Protein AF-A8DVP6-F1 (afdb_monomer_lite)

Sequence (160 aa):
MDGIVQSVQQVSDLVAEITAASQEQSSGINQVHQAISQMDTVTQQNAALVEEAAAATGSLKSQVNQLAAAVSVFRIDGVAPARAGAGAASSSVPAARAPSAAAPMRPAARPLAASAPAAGTAPAAAPRSASAAPAPAAKLPAARQTVAAKGNDDGDWTSF

pLDDT: mean 71.39, std 22.46, range [36.47, 98.0]

Organism: Nematostella vectensis (NCBI:txid45351)

Foldseek 3Di:
DVVVVVVVVVVVVVVVVVVVVVVVVVVVVVVVVVVVVVVVVVVVVVVVVVVVVVVVVVVVVVVVVVVVVVCVVDDDPPDDPPPPDPDDDDDDDDDDDDPPPDDPPPPPPPPDPPDDDDDDDDDDDDDDDDDDDDDDDDDDDDDDDDDDDPDDDPPPDPDD

Radius of gyration: 36.13 Å; chains: 1; bounding box: 74×71×99 Å

Secondary structure (DSSP, 8-state):
-HHHHHHHHHHHHHHHHHHHHHHHHHHHHHHHHHHHHHHHHHHHHHHHHHHHHHHHHHHHHHHHHHHHHHHHT---TT-----------------------------------------------------------------------------SS---

Structure (mmCIF, N/CA/C/O backbone):
data_AF-A8DVP6-F1
#
_entry.id   AF-A8DVP6-F1
#
loop_
_atom_site.group_PDB
_atom_site.id
_atom_site.type_symbol
_atom_site.label_atom_id
_atom_site.label_alt_id
_atom_site.label_comp_id
_atom_site.label_asym_id
_atom_site.label_entity_id
_atom_site.label_seq_id
_atom_site.pdbx_PDB_ins_code
_atom_site.Cartn_x
_atom_site.Cartn_y
_atom_site.Cartn_z
_atom_site.occupancy
_atom_site.B_iso_or_equiv
_atom_site.auth_seq_id
_atom_site.auth_comp_id
_atom_site.auth_asym_id
_atom_site.auth_atom_id
_atom_site.pdbx_PDB_model_num
ATOM 1 N N . MET A 1 1 ? -37.964 0.630 46.600 1.00 62.00 1 MET A N 1
ATOM 2 C CA . MET A 1 1 ? -36.768 1.402 46.188 1.00 62.00 1 MET A CA 1
ATOM 3 C C . MET A 1 1 ? -35.686 0.521 45.551 1.00 62.00 1 MET A C 1
ATOM 5 O O . MET A 1 1 ? -34.826 1.066 44.871 1.00 62.00 1 MET A O 1
ATOM 9 N N . ASP A 1 2 ? -35.746 -0.809 45.683 1.00 79.44 2 ASP A N 1
ATOM 10 C CA . ASP A 1 2 ? -34.708 -1.741 45.200 1.00 79.44 2 ASP A CA 1
ATOM 11 C C . ASP A 1 2 ? -34.454 -1.736 43.681 1.00 79.44 2 ASP A C 1
ATOM 13 O O . ASP A 1 2 ? -33.314 -1.881 43.248 1.00 79.44 2 ASP A O 1
ATOM 17 N N . GLY A 1 3 ? -35.474 -1.479 42.853 1.00 84.88 3 GLY A N 1
ATOM 18 C CA . GLY A 1 3 ? -35.321 -1.492 41.388 1.00 84.88 3 GLY A CA 1
ATOM 19 C C . GLY A 1 3 ? -34.379 -0.416 40.823 1.00 84.88 3 GLY A C 1
ATOM 20 O O . GLY A 1 3 ? -33.740 -0.636 39.794 1.00 84.88 3 GLY A O 1
ATOM 21 N N . ILE A 1 4 ? -34.241 0.732 41.501 1.00 86.25 4 ILE A N 1
ATOM 22 C CA . ILE A 1 4 ? -33.326 1.803 41.064 1.00 86.25 4 ILE A CA 1
ATOM 23 C C . ILE A 1 4 ? -31.876 1.396 41.335 1.00 86.25 4 ILE A C 1
ATOM 25 O O . ILE A 1 4 ? -31.023 1.560 40.470 1.00 86.25 4 ILE A O 1
ATOM 29 N N . VAL A 1 5 ? -31.605 0.804 42.500 1.00 90.56 5 VAL A N 1
ATOM 30 C CA . VAL A 1 5 ? -30.260 0.333 42.866 1.00 90.56 5 VAL A CA 1
ATOM 31 C C . VAL A 1 5 ? -29.804 -0.778 41.918 1.00 90.56 5 VAL A C 1
ATOM 33 O O . VAL A 1 5 ? -28.658 -0.784 41.474 1.00 90.56 5 VAL A O 1
ATOM 36 N N . GLN A 1 6 ? -30.718 -1.670 41.530 1.00 94.00 6 GLN A N 1
ATOM 37 C CA . GLN A 1 6 ? -30.431 -2.721 40.555 1.00 94.00 6 GLN A CA 1
ATOM 38 C C . GLN A 1 6 ? -30.165 -2.170 39.144 1.00 94.00 6 GLN A C 1
ATOM 40 O O . GLN A 1 6 ? -29.238 -2.627 38.478 1.00 94.00 6 GLN A O 1
ATOM 45 N N . SER A 1 7 ? -30.914 -1.151 38.711 1.00 92.44 7 SER A N 1
ATOM 46 C CA . SER A 1 7 ? -30.696 -0.495 37.410 1.00 92.44 7 SER A CA 1
ATOM 47 C C . SER A 1 7 ? -29.360 0.253 37.358 1.00 92.44 7 SER A C 1
ATOM 49 O O . SER A 1 7 ? -28.648 0.179 36.361 1.00 92.44 7 SER A O 1
ATOM 51 N N . VAL A 1 8 ? -28.980 0.943 38.441 1.00 92.56 8 VAL A N 1
ATOM 52 C CA . VAL A 1 8 ? -27.681 1.634 38.536 1.00 92.56 8 VAL A CA 1
ATOM 53 C C . VAL A 1 8 ? -26.520 0.637 38.475 1.00 92.56 8 VAL A C 1
ATOM 55 O O . VAL A 1 8 ? -25.513 0.914 37.829 1.00 92.56 8 VAL A O 1
ATOM 58 N N . GLN A 1 9 ? -26.673 -0.539 39.085 1.00 93.31 9 GLN A N 1
ATOM 59 C CA . GLN A 1 9 ? -25.658 -1.593 39.049 1.00 93.31 9 GLN A CA 1
ATOM 60 C C . GLN A 1 9 ? -25.497 -2.185 37.640 1.00 93.31 9 GLN A C 1
ATOM 62 O O . GLN A 1 9 ? -24.378 -2.251 37.148 1.00 93.31 9 GLN A O 1
ATOM 67 N N . GLN A 1 10 ? -26.598 -2.450 36.924 1.00 95.25 10 GLN A N 1
ATOM 68 C CA . GLN A 1 10 ? -26.544 -2.867 35.513 1.00 95.25 10 GLN A CA 1
ATOM 69 C C . GLN A 1 10 ? -25.871 -1.837 34.598 1.00 95.25 10 GLN A C 1
ATOM 71 O O . GLN A 1 10 ? -25.115 -2.204 33.702 1.00 95.25 10 GLN A O 1
ATOM 76 N N . VAL A 1 11 ? -26.132 -0.544 34.806 1.00 95.94 11 VAL A N 1
ATOM 77 C CA . VAL A 1 11 ? -25.461 0.511 34.032 1.00 95.94 11 VAL A CA 1
ATOM 78 C C . VAL A 1 11 ? -23.966 0.547 34.352 1.00 95.94 11 VAL A C 1
ATOM 80 O O . VAL A 1 11 ? -23.163 0.706 33.438 1.00 95.94 11 VAL A O 1
ATOM 83 N N . SER A 1 12 ? -23.577 0.363 35.617 1.00 94.75 12 SER A N 1
ATOM 84 C CA . SER A 1 12 ? -22.166 0.271 36.011 1.00 94.75 12 SER A CA 1
ATOM 85 C C . SER A 1 12 ? -21.458 -0.904 35.330 1.00 94.75 12 SER A C 1
ATOM 87 O O . SER A 1 12 ? -20.340 -0.737 34.842 1.00 94.75 12 SER A O 1
ATOM 89 N N . ASP A 1 13 ? -22.116 -2.060 35.249 1.00 96.31 13 ASP A N 1
ATOM 90 C CA . ASP A 1 13 ? -21.573 -3.249 34.586 1.00 96.31 13 ASP A CA 1
ATOM 91 C C . ASP A 1 13 ? -21.412 -3.019 33.077 1.00 96.31 13 ASP A C 1
ATOM 93 O O . ASP A 1 13 ? -20.349 -3.288 32.517 1.00 96.31 13 ASP A O 1
ATOM 97 N N . LEU A 1 14 ? -22.414 -2.415 32.429 1.00 95.88 14 LEU A N 1
ATOM 98 C CA . LEU A 1 14 ? -22.326 -2.018 31.020 1.00 95.88 14 LEU A CA 1
ATOM 99 C C . LEU A 1 14 ? -21.190 -1.025 30.772 1.00 95.88 14 LEU A C 1
ATOM 101 O O . LEU A 1 14 ? -20.480 -1.142 29.780 1.00 95.88 14 LEU A O 1
ATOM 105 N N . VAL A 1 15 ? -20.985 -0.047 31.656 1.00 96.12 15 VAL A N 1
ATOM 106 C CA . VAL A 1 15 ? -19.880 0.916 31.517 1.00 96.12 15 VAL A CA 1
ATOM 107 C C . VAL A 1 15 ? -18.526 0.222 31.673 1.00 96.12 15 VAL A C 1
ATOM 109 O O . VAL A 1 15 ? -17.594 0.549 30.933 1.00 96.12 15 VAL A O 1
ATOM 112 N N . ALA A 1 16 ? -18.407 -0.749 32.580 1.00 97.12 16 ALA A N 1
ATOM 113 C CA . ALA A 1 16 ? -17.195 -1.552 32.717 1.00 97.12 16 ALA A CA 1
ATOM 114 C C . ALA A 1 16 ? -16.919 -2.375 31.445 1.00 97.12 16 ALA A C 1
ATOM 116 O O . ALA A 1 16 ? -15.793 -2.365 30.942 1.00 97.12 16 ALA A O 1
ATOM 117 N N . GLU A 1 17 ? -17.947 -3.005 30.874 1.00 97.62 17 GLU A N 1
ATOM 118 C CA . GLU A 1 17 ? -17.845 -3.782 29.635 1.00 97.62 17 GLU A CA 1
ATOM 119 C C . GLU A 1 17 ? -17.522 -2.897 28.420 1.00 97.62 17 GLU A C 1
ATOM 121 O O . GLU A 1 17 ? -16.611 -3.209 27.653 1.00 97.62 17 GLU A O 1
ATOM 126 N N . ILE A 1 18 ? -18.172 -1.735 28.289 1.00 95.81 18 ILE A N 1
ATOM 127 C CA . ILE A 1 18 ? -17.874 -0.741 27.245 1.00 95.81 18 ILE A CA 1
ATOM 128 C C . ILE A 1 18 ? -16.432 -0.257 27.366 1.00 95.81 18 ILE A C 1
ATOM 130 O O . ILE A 1 18 ? -15.755 -0.102 26.352 1.00 95.81 18 ILE A O 1
ATOM 134 N N . THR A 1 19 ? -15.944 -0.016 28.584 1.00 97.19 19 THR A N 1
ATOM 135 C CA . THR A 1 19 ? -14.566 0.443 28.804 1.00 97.19 19 THR A CA 1
ATOM 136 C C . THR A 1 19 ? -13.566 -0.630 28.383 1.00 97.19 19 THR A C 1
ATOM 138 O O . THR A 1 19 ? -12.608 -0.325 27.671 1.00 97.19 19 THR A O 1
ATOM 141 N N . ALA A 1 20 ? -13.810 -1.890 28.753 1.00 97.62 20 ALA A N 1
ATOM 142 C CA . ALA A 1 20 ? -12.980 -3.016 28.336 1.00 97.62 20 ALA A CA 1
ATOM 143 C C . ALA A 1 20 ? -12.981 -3.188 26.806 1.00 97.62 20 ALA A C 1
ATOM 145 O O . ALA A 1 20 ? -11.913 -3.212 26.190 1.00 97.62 20 ALA A O 1
ATOM 146 N N . ALA A 1 21 ? -14.163 -3.200 26.185 1.00 97.88 21 ALA A N 1
ATOM 147 C CA . ALA A 1 21 ? -14.316 -3.297 24.734 1.00 97.88 21 ALA A CA 1
ATOM 148 C C . ALA A 1 21 ? -13.660 -2.114 24.002 1.00 97.88 21 ALA A C 1
ATOM 150 O O . ALA A 1 21 ? -13.017 -2.297 22.971 1.00 97.88 21 ALA A O 1
ATOM 151 N N . SER A 1 22 ? -13.761 -0.900 24.550 1.00 97.50 22 SER A N 1
ATOM 152 C CA . SER A 1 22 ? -13.119 0.297 23.989 1.00 97.50 22 SER A CA 1
ATOM 153 C C . SER A 1 22 ? -11.596 0.189 24.032 1.00 97.50 22 SER A C 1
ATOM 155 O O . SER A 1 22 ? -10.916 0.597 23.087 1.00 97.50 22 SER A O 1
ATOM 157 N N . GLN A 1 23 ? -11.044 -0.383 25.104 1.00 97.19 23 GLN A N 1
ATOM 158 C CA . GLN A 1 23 ? -9.607 -0.607 25.229 1.00 97.19 23 GLN A CA 1
ATOM 159 C C . GLN A 1 23 ? -9.111 -1.643 24.208 1.00 97.19 23 GLN A C 1
ATOM 161 O O . GLN A 1 23 ? -8.080 -1.433 23.563 1.00 97.19 23 GLN A O 1
ATOM 166 N N . GLU A 1 24 ? -9.862 -2.728 24.017 1.00 97.12 24 GLU A N 1
ATOM 167 C CA . GLU A 1 24 ? -9.552 -3.770 23.035 1.00 97.12 24 GLU A CA 1
ATOM 168 C C . GLU A 1 24 ? -9.680 -3.254 21.596 1.00 97.12 24 GLU A C 1
ATOM 170 O O . GLU A 1 24 ? -8.772 -3.443 20.785 1.00 97.12 24 GLU A O 1
ATOM 175 N N . GLN A 1 25 ? -10.736 -2.498 21.293 1.00 97.50 25 GLN A N 1
ATOM 176 C CA . GLN A 1 25 ? -10.907 -1.850 19.995 1.00 97.50 25 GLN A CA 1
ATOM 177 C C . GLN A 1 25 ? -9.781 -0.850 19.714 1.00 97.50 25 GLN A C 1
ATOM 179 O O . GLN A 1 25 ? -9.265 -0.815 18.599 1.00 97.50 25 GLN A O 1
ATOM 184 N N . SER A 1 26 ? -9.361 -0.063 20.709 1.00 97.50 26 SER A N 1
ATOM 185 C CA . SER A 1 26 ? -8.219 0.850 20.579 1.00 97.50 26 SER A CA 1
ATOM 186 C C . SER A 1 26 ? -6.931 0.093 20.237 1.00 97.50 26 SER A C 1
ATOM 188 O O . SER A 1 26 ? -6.192 0.485 19.330 1.00 97.50 26 SER A O 1
ATOM 190 N N . SER A 1 27 ? -6.686 -1.043 20.895 1.00 97.12 27 SER A N 1
ATOM 191 C CA . SER A 1 27 ? -5.572 -1.935 20.553 1.00 97.12 27 SER A CA 1
ATOM 192 C C . SER A 1 27 ? -5.686 -2.461 19.114 1.00 97.12 27 SER A C 1
ATOM 194 O O . SER A 1 27 ? -4.729 -2.365 18.341 1.00 97.12 27 SER A O 1
ATOM 196 N N . GLY A 1 28 ? -6.876 -2.913 18.707 1.00 97.56 28 GLY A N 1
ATOM 197 C CA . GLY A 1 28 ? -7.150 -3.371 17.343 1.00 97.56 28 GLY A CA 1
ATOM 198 C C . GLY A 1 28 ? -6.944 -2.283 16.284 1.00 97.56 28 GLY A C 1
ATOM 199 O O . GLY A 1 28 ? -6.334 -2.538 15.248 1.00 97.56 28 GLY A O 1
ATOM 200 N N . ILE A 1 29 ? -7.364 -1.042 16.549 1.00 97.62 29 ILE A N 1
ATOM 201 C CA . ILE A 1 29 ? -7.140 0.098 15.645 1.00 97.62 29 ILE A CA 1
ATOM 202 C C . ILE A 1 29 ? -5.642 0.375 15.486 1.00 97.62 29 ILE A C 1
ATOM 204 O O . ILE A 1 29 ? -5.192 0.630 14.370 1.00 97.62 29 ILE A O 1
ATOM 208 N N . ASN A 1 30 ? -4.854 0.288 16.561 1.00 97.75 30 ASN A N 1
ATOM 209 C CA . ASN A 1 30 ? -3.402 0.457 16.470 1.00 97.75 30 ASN A CA 1
ATOM 210 C C . ASN A 1 30 ? -2.750 -0.627 15.597 1.00 97.75 30 ASN A C 1
ATOM 212 O O . ASN A 1 30 ? -1.878 -0.311 14.787 1.00 97.75 30 ASN A O 1
ATOM 216 N N . GLN A 1 31 ? -3.199 -1.880 15.706 1.00 96.94 31 GLN A N 1
ATOM 217 C CA . GLN A 1 31 ? -2.729 -2.971 14.844 1.00 96.94 31 GLN A CA 1
ATOM 218 C C . GLN A 1 31 ? -3.115 -2.744 13.377 1.00 96.94 31 GLN A C 1
ATOM 220 O O . GLN A 1 31 ? -2.273 -2.873 12.489 1.00 96.94 31 GLN A O 1
ATOM 225 N N . VAL A 1 32 ? -4.360 -2.336 13.112 1.00 97.75 32 VAL A N 1
ATOM 226 C CA . VAL A 1 32 ? -4.819 -1.985 11.758 1.00 97.75 32 VAL A CA 1
ATOM 227 C C . VAL A 1 32 ? -3.997 -0.827 11.191 1.00 97.75 32 VAL A C 1
ATOM 229 O O . VAL A 1 32 ? -3.581 -0.879 10.037 1.00 97.75 32 VAL A O 1
ATOM 232 N N . HIS A 1 33 ? -3.706 0.195 11.993 1.00 96.75 33 HIS A N 1
ATOM 233 C CA . HIS A 1 33 ? -2.887 1.326 11.568 1.00 96.75 33 HIS A CA 1
ATOM 234 C C . HIS A 1 33 ? -1.460 0.898 11.191 1.00 96.75 33 HIS A C 1
ATOM 236 O O . HIS A 1 33 ? -0.948 1.318 10.154 1.00 96.75 33 HIS A O 1
ATOM 242 N N . GLN A 1 34 ? -0.838 0.013 11.977 1.00 97.62 34 GLN A N 1
ATOM 243 C CA . GLN A 1 34 ? 0.467 -0.566 11.638 1.00 97.62 34 GLN A CA 1
ATOM 244 C C . GLN A 1 34 ? 0.410 -1.368 10.333 1.00 97.62 34 GLN A C 1
ATOM 246 O O . GLN A 1 34 ? 1.264 -1.185 9.466 1.00 97.62 34 GLN A O 1
ATOM 251 N N . ALA A 1 35 ? -0.619 -2.201 10.153 1.00 97.00 35 ALA A N 1
ATOM 252 C CA . ALA A 1 35 ? -0.810 -2.967 8.925 1.00 97.00 35 ALA A CA 1
ATOM 253 C C . ALA A 1 35 ? -0.986 -2.056 7.697 1.00 97.00 35 ALA A C 1
ATOM 255 O O . ALA A 1 35 ? -0.381 -2.309 6.657 1.00 97.00 35 ALA A O 1
ATOM 256 N N . ILE A 1 36 ? -1.749 -0.965 7.818 1.00 97.12 36 ILE A N 1
ATOM 257 C CA . ILE A 1 36 ? -1.919 0.026 6.744 1.00 97.12 36 ILE A CA 1
ATOM 258 C C . ILE A 1 36 ? -0.588 0.711 6.424 1.00 97.12 36 ILE A C 1
ATOM 260 O O . ILE A 1 36 ? -0.248 0.843 5.252 1.00 97.12 36 ILE A O 1
ATOM 264 N N . SER A 1 37 ? 0.192 1.097 7.436 1.00 97.50 37 SER A N 1
ATOM 265 C CA . SER A 1 37 ? 1.518 1.695 7.225 1.00 97.50 37 SER A CA 1
ATOM 266 C C . SER A 1 37 ? 2.475 0.737 6.503 1.00 97.50 37 SER A C 1
ATOM 268 O O . SER A 1 37 ? 3.255 1.160 5.646 1.00 97.50 37 SER A O 1
ATOM 270 N N . GLN A 1 38 ? 2.410 -0.560 6.817 1.00 97.19 38 GLN A N 1
ATOM 271 C CA . GLN A 1 38 ? 3.194 -1.586 6.132 1.00 97.19 38 GLN A CA 1
ATOM 272 C C . GLN A 1 38 ? 2.725 -1.773 4.682 1.00 97.19 38 GLN A C 1
ATOM 274 O O . GLN A 1 38 ? 3.549 -1.829 3.770 1.00 97.19 38 GLN A O 1
ATOM 279 N N . MET A 1 39 ? 1.409 -1.829 4.455 1.00 95.56 39 MET A N 1
ATOM 280 C CA . MET A 1 39 ? 0.837 -1.919 3.109 1.00 95.56 39 MET A CA 1
ATOM 281 C C . MET A 1 39 ? 1.189 -0.700 2.254 1.00 95.56 39 MET A C 1
ATOM 283 O O . MET A 1 39 ? 1.490 -0.867 1.074 1.00 95.56 39 MET A O 1
ATOM 287 N N . ASP A 1 40 ? 1.202 0.505 2.826 1.00 97.50 40 ASP A N 1
ATOM 288 C CA . ASP A 1 40 ? 1.624 1.719 2.120 1.00 97.50 40 ASP A CA 1
ATOM 289 C C . ASP A 1 40 ? 3.103 1.639 1.720 1.00 97.50 40 ASP A C 1
ATOM 291 O O . ASP A 1 40 ? 3.452 1.884 0.568 1.00 97.50 40 ASP A O 1
ATOM 295 N N . THR A 1 41 ? 3.963 1.166 2.626 1.00 97.81 41 THR A N 1
ATOM 296 C CA . THR A 1 41 ? 5.391 0.956 2.337 1.00 97.81 41 THR A CA 1
ATOM 297 C C . THR A 1 41 ? 5.596 -0.022 1.176 1.00 97.81 41 THR A C 1
ATOM 299 O O . THR A 1 41 ? 6.335 0.274 0.237 1.00 97.81 41 THR A O 1
ATOM 302 N N . VAL A 1 42 ? 4.903 -1.166 1.189 1.00 96.50 42 VAL A N 1
ATOM 303 C CA . VAL A 1 42 ? 4.964 -2.150 0.093 1.00 96.50 42 VAL A CA 1
ATOM 304 C C . VAL A 1 42 ? 4.377 -1.577 -1.199 1.00 96.50 42 VAL A C 1
ATOM 306 O O . VAL A 1 42 ? 4.898 -1.828 -2.283 1.00 96.50 42 VAL A O 1
ATOM 309 N N . THR A 1 43 ? 3.324 -0.765 -1.111 1.00 96.75 43 THR A N 1
ATOM 310 C CA . THR A 1 43 ? 2.722 -0.100 -2.277 1.00 96.75 43 THR A CA 1
ATOM 311 C C . THR A 1 43 ? 3.698 0.886 -2.916 1.00 96.75 43 THR A C 1
ATOM 313 O O . THR A 1 43 ? 3.851 0.888 -4.139 1.00 96.75 43 THR A O 1
ATOM 316 N N . GLN A 1 44 ? 4.414 1.669 -2.108 1.00 98.00 44 GLN A N 1
ATOM 317 C CA . GLN A 1 44 ? 5.460 2.577 -2.583 1.00 98.00 44 GLN A CA 1
ATOM 318 C C . GLN A 1 44 ? 6.643 1.813 -3.184 1.00 98.00 44 GLN A C 1
ATOM 320 O O . GLN A 1 44 ? 7.129 2.181 -4.252 1.00 98.00 44 GLN A O 1
ATOM 325 N N . GLN A 1 45 ? 7.072 0.718 -2.551 1.00 97.38 45 GLN A N 1
ATOM 326 C CA . GLN A 1 45 ? 8.123 -0.141 -3.092 1.00 97.38 45 GLN A CA 1
ATOM 327 C C . GLN A 1 45 ? 7.713 -0.744 -4.440 1.00 97.38 45 GLN A C 1
ATOM 329 O O . GLN A 1 45 ? 8.496 -0.713 -5.383 1.00 97.38 45 GLN A O 1
ATOM 334 N N . ASN A 1 46 ? 6.482 -1.239 -4.564 1.00 96.19 46 ASN A N 1
ATOM 335 C CA . ASN A 1 46 ? 5.966 -1.766 -5.824 1.00 96.19 46 ASN A CA 1
ATOM 336 C C . ASN A 1 46 ? 5.916 -0.687 -6.909 1.00 96.19 46 ASN A C 1
ATOM 338 O O . ASN A 1 46 ? 6.280 -0.961 -8.049 1.00 96.19 46 ASN A O 1
ATOM 342 N N . ALA A 1 47 ? 5.515 0.541 -6.570 1.00 97.50 47 ALA A N 1
ATOM 343 C CA . ALA A 1 47 ? 5.557 1.658 -7.509 1.00 97.50 47 ALA A CA 1
ATOM 344 C C . ALA A 1 47 ? 6.994 1.950 -7.974 1.00 97.50 47 ALA A C 1
ATOM 346 O O . ALA A 1 47 ? 7.235 2.043 -9.177 1.00 97.50 47 ALA A O 1
ATOM 347 N N . ALA A 1 48 ? 7.955 1.997 -7.047 1.00 97.50 48 ALA A N 1
ATOM 348 C CA . ALA A 1 48 ? 9.367 2.200 -7.368 1.00 97.50 48 ALA A CA 1
ATOM 349 C C . ALA A 1 48 ? 9.934 1.070 -8.247 1.00 97.50 48 ALA A C 1
ATOM 351 O O . ALA A 1 48 ? 10.609 1.342 -9.236 1.00 97.50 48 ALA A O 1
ATOM 352 N N . LEU A 1 49 ? 9.607 -0.190 -7.944 1.00 97.06 49 LEU A N 1
ATOM 353 C CA . LEU A 1 49 ? 10.012 -1.346 -8.751 1.00 97.06 49 LEU A CA 1
ATOM 354 C C . LEU A 1 49 ? 9.409 -1.303 -10.159 1.00 97.06 49 LEU A C 1
ATOM 356 O O . LEU A 1 49 ? 10.074 -1.670 -11.126 1.00 97.06 49 LEU A O 1
ATOM 360 N N . VAL A 1 50 ? 8.163 -0.842 -10.302 1.00 97.50 50 VAL A N 1
ATOM 361 C CA . VAL A 1 50 ? 7.528 -0.663 -11.616 1.00 97.50 50 VAL A CA 1
ATOM 362 C C . VAL A 1 50 ? 8.213 0.453 -12.406 1.00 97.50 50 VAL A C 1
ATOM 364 O O . VAL A 1 50 ? 8.457 0.282 -13.602 1.00 97.50 50 VAL A O 1
ATOM 367 N N . GLU A 1 51 ? 8.563 1.568 -11.764 1.00 97.19 51 GLU A N 1
ATOM 368 C CA . GLU A 1 51 ? 9.331 2.644 -12.402 1.00 97.19 51 GLU A CA 1
ATOM 369 C C . GLU A 1 51 ? 10.726 2.169 -12.836 1.00 97.19 51 GLU A C 1
ATOM 371 O O . GLU A 1 51 ? 11.142 2.422 -13.971 1.00 97.19 51 GLU A O 1
ATOM 376 N N . GLU A 1 52 ? 11.420 1.412 -11.985 1.00 97.12 52 GLU A N 1
ATOM 377 C CA . GLU A 1 52 ? 12.718 0.814 -12.300 1.00 97.12 52 GLU A CA 1
ATOM 378 C C . GLU A 1 52 ? 12.611 -0.178 -13.468 1.00 97.12 52 GLU A C 1
ATOM 380 O O . GLU A 1 52 ? 13.382 -0.102 -14.430 1.00 97.12 52 GLU A O 1
ATOM 385 N N . ALA A 1 53 ? 11.611 -1.062 -13.450 1.00 96.00 53 ALA A N 1
ATOM 386 C CA . ALA A 1 53 ? 11.367 -2.020 -14.524 1.00 96.00 53 ALA A CA 1
ATOM 387 C C . ALA A 1 53 ? 11.037 -1.323 -15.854 1.00 96.00 53 ALA A C 1
ATOM 389 O O . ALA A 1 53 ? 11.503 -1.750 -16.919 1.00 96.00 53 ALA A O 1
ATOM 390 N N . ALA A 1 54 ? 10.277 -0.226 -15.816 1.00 96.38 54 ALA A N 1
ATOM 391 C CA . ALA A 1 54 ? 9.992 0.585 -16.994 1.00 96.38 54 ALA A CA 1
ATOM 392 C C . ALA A 1 54 ? 11.269 1.235 -17.556 1.00 96.38 54 ALA A C 1
ATOM 394 O O . ALA A 1 54 ? 11.499 1.186 -18.770 1.00 96.38 54 ALA A O 1
ATOM 395 N N . ALA A 1 55 ? 12.137 1.777 -16.695 1.00 96.56 55 ALA A N 1
ATOM 396 C CA . ALA A 1 55 ? 13.421 2.358 -17.093 1.00 96.56 55 ALA A CA 1
ATOM 397 C C . ALA A 1 55 ? 14.386 1.308 -17.678 1.00 96.56 55 ALA A C 1
ATOM 399 O O . ALA A 1 55 ? 15.015 1.541 -18.721 1.00 96.56 55 ALA A O 1
ATOM 400 N N . ALA A 1 56 ? 14.459 0.125 -17.061 1.00 95.75 56 ALA A N 1
ATOM 401 C CA . ALA A 1 56 ? 15.241 -1.001 -17.562 1.00 95.75 56 ALA A CA 1
ATOM 402 C C . ALA A 1 56 ? 14.739 -1.443 -18.944 1.00 95.75 56 ALA A C 1
ATOM 404 O O . ALA A 1 56 ? 15.520 -1.539 -19.893 1.00 95.75 56 ALA A O 1
ATOM 405 N N . THR A 1 57 ? 13.424 -1.606 -19.103 1.00 95.81 57 THR A N 1
ATOM 406 C CA . THR A 1 57 ? 12.802 -1.970 -20.387 1.00 95.81 57 THR A CA 1
ATOM 407 C C . THR A 1 57 ? 13.061 -0.912 -21.464 1.00 95.81 57 THR A C 1
ATOM 409 O O . THR A 1 57 ? 13.371 -1.250 -22.610 1.00 95.81 57 THR A O 1
ATOM 412 N N . GLY A 1 58 ? 12.998 0.376 -21.111 1.00 95.62 58 GLY A N 1
ATOM 413 C CA . GLY A 1 58 ? 13.363 1.474 -22.010 1.00 95.62 58 GLY A CA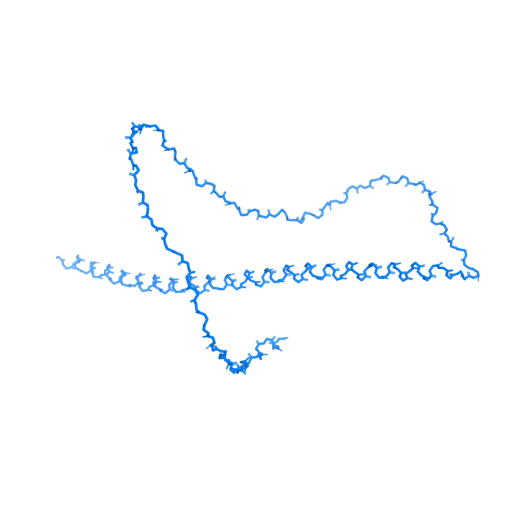 1
ATOM 414 C C . GLY A 1 58 ? 14.821 1.397 -22.478 1.00 95.62 58 GLY A C 1
ATOM 415 O O . GLY A 1 58 ? 15.105 1.581 -23.666 1.00 95.62 58 GLY A O 1
ATOM 416 N N . SER A 1 59 ? 15.736 1.040 -21.576 1.00 95.06 59 SER A N 1
ATOM 417 C CA . SER A 1 59 ? 17.156 0.843 -21.895 1.00 95.06 59 SER A CA 1
ATOM 418 C C . SER A 1 59 ? 17.379 -0.363 -22.810 1.00 95.06 59 SER A C 1
ATOM 420 O O . SER A 1 59 ? 18.086 -0.243 -23.813 1.00 95.06 59 SER A O 1
ATOM 422 N N . LEU A 1 60 ? 16.719 -1.494 -22.533 1.00 95.44 60 LEU A N 1
ATOM 423 C CA . LEU A 1 60 ? 16.749 -2.680 -23.397 1.00 95.44 60 LEU A CA 1
ATOM 424 C C . LEU A 1 60 ? 16.231 -2.353 -24.804 1.00 95.44 60 LEU A C 1
ATOM 426 O O . LEU A 1 60 ? 16.859 -2.723 -25.794 1.00 95.44 60 LEU A O 1
ATOM 430 N N . LYS A 1 61 ? 15.136 -1.591 -24.917 1.00 96.00 61 LYS A N 1
ATOM 431 C CA . LYS A 1 61 ? 14.609 -1.134 -26.213 1.00 96.00 61 LYS A CA 1
ATOM 432 C C . LYS A 1 61 ? 15.629 -0.297 -26.989 1.00 96.00 61 LYS A C 1
ATOM 434 O O . LYS A 1 61 ? 15.776 -0.483 -28.196 1.00 96.00 61 LYS A O 1
ATOM 439 N N . SER A 1 62 ? 16.339 0.607 -26.314 1.00 95.06 62 SER A N 1
ATOM 440 C CA . SER A 1 62 ? 17.406 1.401 -26.937 1.00 95.06 62 SER A CA 1
ATOM 441 C C . SER A 1 62 ? 18.535 0.511 -27.471 1.00 95.06 62 SER A C 1
ATOM 443 O O . SER A 1 62 ? 18.935 0.656 -28.626 1.00 95.06 62 SER A O 1
ATOM 445 N N . GLN A 1 63 ? 18.987 -0.469 -26.681 1.00 93.69 63 GLN A N 1
ATOM 446 C CA . GLN A 1 63 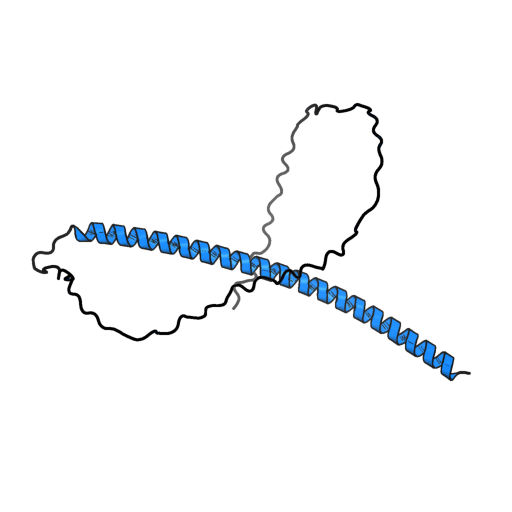? 20.027 -1.422 -27.091 1.00 93.69 63 GLN A CA 1
ATOM 447 C C . GLN A 1 63 ? 19.590 -2.275 -28.291 1.00 93.69 63 GLN A C 1
ATOM 449 O O . GLN A 1 63 ? 20.353 -2.436 -29.243 1.00 93.69 63 GLN A O 1
ATOM 454 N N . VAL A 1 64 ? 18.344 -2.759 -28.300 1.00 96.00 64 VAL A N 1
ATOM 455 C CA . VAL A 1 64 ? 17.782 -3.513 -29.434 1.00 96.00 64 VAL A CA 1
ATOM 456 C C . VAL A 1 64 ? 17.739 -2.660 -30.704 1.00 96.00 64 VAL A C 1
ATOM 458 O O . VAL A 1 64 ? 18.104 -3.145 -31.773 1.00 96.00 64 VAL A O 1
ATOM 461 N N . ASN A 1 65 ? 17.363 -1.382 -30.607 1.00 95.31 65 ASN A N 1
ATOM 462 C CA . ASN A 1 65 ? 17.371 -0.474 -31.758 1.00 95.31 65 ASN A CA 1
ATOM 463 C C . ASN A 1 65 ? 18.789 -0.241 -32.302 1.00 95.31 65 ASN A C 1
ATOM 465 O O . ASN A 1 65 ? 18.981 -0.220 -33.518 1.00 95.31 65 ASN A O 1
ATOM 469 N N . GLN A 1 66 ? 19.782 -0.091 -31.421 1.00 94.62 66 GLN A N 1
ATOM 470 C CA . GLN A 1 66 ? 21.186 0.040 -31.824 1.00 94.62 66 GLN A CA 1
ATOM 471 C C . GLN A 1 66 ? 21.685 -1.227 -32.526 1.00 94.62 66 GLN A C 1
ATOM 473 O O . GLN A 1 66 ? 22.325 -1.138 -33.575 1.00 94.62 66 GLN A O 1
ATOM 478 N N . LEU A 1 67 ? 21.340 -2.405 -32.000 1.00 93.62 67 LEU A N 1
ATOM 479 C CA . LEU A 1 67 ? 21.677 -3.682 -32.624 1.00 93.62 67 LEU A CA 1
ATOM 480 C C . LEU A 1 67 ? 21.007 -3.834 -33.999 1.00 93.62 67 LEU A C 1
ATOM 482 O O . LEU A 1 67 ? 21.672 -4.208 -34.962 1.00 93.62 67 LEU A O 1
ATOM 486 N N . ALA A 1 68 ? 19.722 -3.490 -34.123 1.00 92.88 68 ALA A N 1
ATOM 487 C CA . ALA A 1 68 ? 19.007 -3.518 -35.399 1.00 92.88 68 ALA A CA 1
ATOM 488 C C . ALA A 1 68 ? 19.647 -2.577 -36.436 1.00 92.88 68 ALA A C 1
ATOM 490 O O . ALA A 1 68 ? 19.815 -2.956 -37.596 1.00 92.88 68 ALA A O 1
ATOM 491 N N . ALA A 1 69 ? 20.065 -1.378 -36.014 1.00 91.06 69 ALA A N 1
ATOM 492 C CA . ALA A 1 69 ? 20.787 -0.442 -36.871 1.00 91.06 69 ALA A CA 1
ATOM 493 C C . ALA A 1 69 ? 22.139 -1.014 -37.330 1.00 91.06 69 ALA A C 1
ATOM 495 O O . ALA A 1 69 ? 22.450 -0.949 -38.519 1.00 91.06 69 ALA A O 1
ATOM 496 N N . ALA A 1 70 ? 22.906 -1.635 -36.432 1.00 91.50 70 ALA A N 1
ATOM 497 C CA . ALA A 1 70 ? 24.171 -2.280 -36.783 1.00 91.50 70 ALA A CA 1
ATOM 498 C C . ALA A 1 70 ? 23.979 -3.425 -37.795 1.00 91.50 70 ALA A C 1
ATOM 500 O O . ALA A 1 70 ? 24.724 -3.519 -38.770 1.00 91.50 70 ALA A O 1
ATOM 501 N N . VAL A 1 71 ? 22.945 -4.255 -37.617 1.00 91.12 71 VAL A N 1
ATOM 502 C CA . VAL A 1 71 ? 22.638 -5.361 -38.540 1.00 91.12 71 VAL A CA 1
ATOM 503 C C . VAL A 1 71 ? 22.140 -4.847 -39.899 1.00 91.12 71 VAL A C 1
ATOM 505 O O . VAL A 1 71 ? 22.438 -5.452 -40.924 1.00 91.12 71 VAL A O 1
ATOM 508 N N . SER A 1 72 ? 21.450 -3.701 -39.942 1.00 87.94 72 SER A N 1
ATOM 509 C CA . SER A 1 72 ? 20.920 -3.117 -41.187 1.00 87.94 72 SER A CA 1
ATOM 510 C C . SER A 1 72 ? 21.987 -2.691 -42.206 1.00 87.94 72 SER A C 1
ATOM 512 O O . SER A 1 72 ? 21.681 -2.535 -43.389 1.00 87.94 72 SER A O 1
ATOM 514 N N . VAL A 1 73 ? 23.241 -2.521 -41.767 1.00 87.50 73 VAL A N 1
ATOM 515 C CA . VAL A 1 73 ? 24.380 -2.214 -42.648 1.00 87.50 73 VAL A CA 1
ATOM 516 C C . VAL A 1 73 ? 24.733 -3.415 -43.531 1.00 87.50 73 VAL A C 1
ATOM 518 O O . VAL A 1 73 ? 25.221 -3.238 -44.650 1.00 87.50 73 VAL A O 1
ATOM 521 N N . PHE A 1 74 ? 24.449 -4.637 -43.073 1.00 86.44 74 PHE A N 1
ATOM 522 C CA . PHE A 1 74 ? 24.660 -5.837 -43.871 1.00 86.44 74 PHE A CA 1
ATOM 523 C C . PHE A 1 74 ? 23.587 -5.936 -44.955 1.00 86.44 74 PHE A C 1
ATOM 525 O O . PHE A 1 74 ? 22.411 -6.188 -44.694 1.00 86.44 74 PHE A O 1
ATOM 532 N N . ARG A 1 75 ? 24.008 -5.737 -46.205 1.00 70.56 75 ARG A N 1
ATOM 533 C CA . ARG A 1 75 ? 23.185 -6.019 -47.379 1.00 70.56 75 ARG A CA 1
ATOM 534 C C . ARG A 1 75 ? 23.281 -7.499 -47.719 1.00 70.56 75 ARG A C 1
ATOM 536 O O . ARG A 1 75 ? 24.376 -8.026 -47.873 1.00 70.56 75 ARG A O 1
ATOM 543 N N . ILE A 1 76 ? 22.129 -8.145 -47.851 1.00 73.88 76 ILE A N 1
ATOM 544 C CA . ILE A 1 76 ? 22.019 -9.511 -48.355 1.00 73.88 76 ILE A CA 1
ATOM 545 C C . ILE A 1 76 ? 21.645 -9.399 -49.831 1.00 73.88 76 ILE A C 1
ATOM 547 O O . ILE A 1 76 ? 20.547 -8.944 -50.165 1.00 73.88 76 ILE A O 1
ATOM 551 N N . ASP A 1 77 ? 22.564 -9.776 -50.714 1.00 61.06 77 ASP A N 1
ATOM 552 C CA . ASP A 1 77 ? 22.295 -9.844 -52.147 1.00 61.06 77 ASP A CA 1
ATOM 553 C C . ASP A 1 77 ? 21.174 -10.867 -52.401 1.00 61.06 77 ASP A C 1
ATOM 555 O O . ASP A 1 77 ? 21.337 -12.061 -52.162 1.00 61.06 77 ASP A O 1
ATOM 559 N N . GLY A 1 78 ? 20.001 -10.384 -52.833 1.00 62.47 78 GLY A N 1
ATOM 560 C CA . GLY A 1 78 ? 18.849 -11.221 -53.202 1.00 62.47 78 GLY A CA 1
ATOM 561 C C . GLY A 1 78 ? 17.516 -10.882 -52.528 1.00 62.47 78 GLY A C 1
ATOM 562 O O . GLY A 1 78 ? 16.477 -11.329 -53.009 1.00 62.47 78 GLY A O 1
ATOM 563 N N . VAL A 1 79 ? 17.494 -10.051 -51.480 1.00 61.28 79 VAL A N 1
ATOM 564 C CA . VAL A 1 79 ? 16.240 -9.546 -50.889 1.00 61.28 79 VAL A CA 1
ATOM 565 C C . VAL A 1 79 ? 16.232 -8.028 -50.987 1.00 61.28 79 VAL A C 1
ATOM 567 O O . VAL A 1 79 ? 16.837 -7.324 -50.182 1.00 61.28 79 VAL A O 1
ATOM 570 N N . ALA A 1 80 ? 15.550 -7.504 -52.006 1.00 53.47 80 ALA A N 1
ATOM 571 C CA . ALA A 1 80 ? 15.246 -6.083 -52.061 1.00 53.47 80 ALA A CA 1
ATOM 572 C C . ALA A 1 80 ? 14.424 -5.720 -50.811 1.00 53.47 80 ALA A C 1
ATOM 574 O O . ALA A 1 80 ? 13.378 -6.339 -50.589 1.00 53.47 80 ALA A O 1
ATOM 575 N N . PRO A 1 81 ? 14.842 -4.740 -49.987 1.00 58.75 81 PRO A N 1
ATOM 576 C CA . PRO A 1 81 ? 13.980 -4.257 -48.927 1.00 58.75 81 PRO A CA 1
ATOM 577 C C . PRO A 1 81 ? 12.760 -3.659 -49.614 1.00 58.75 81 PRO A C 1
ATOM 579 O O . PRO A 1 81 ? 12.881 -2.700 -50.384 1.00 58.75 81 PRO A O 1
ATOM 582 N N . ALA A 1 82 ? 11.585 -4.239 -49.368 1.00 59.12 82 ALA A N 1
ATOM 583 C CA . ALA A 1 82 ? 10.338 -3.576 -49.679 1.00 59.12 82 ALA A CA 1
ATOM 584 C C . ALA A 1 82 ? 10.379 -2.249 -48.922 1.00 59.12 82 ALA A C 1
ATOM 586 O O . ALA A 1 82 ? 10.178 -2.194 -47.709 1.00 59.12 82 ALA A O 1
ATOM 587 N N . ARG A 1 83 ? 10.719 -1.173 -49.642 1.00 55.59 83 ARG A N 1
ATOM 588 C CA . ARG A 1 83 ? 10.379 0.184 -49.246 1.00 55.59 83 ARG A CA 1
ATOM 589 C C . ARG A 1 83 ? 8.919 0.097 -48.838 1.00 55.59 83 ARG A C 1
ATOM 591 O O . ARG A 1 83 ? 8.065 -0.133 -49.693 1.00 55.59 83 ARG A O 1
ATOM 598 N N . ALA A 1 84 ? 8.654 0.240 -47.544 1.00 58.59 84 ALA A N 1
ATOM 599 C CA . ALA A 1 84 ? 7.345 0.625 -47.068 1.00 58.59 84 ALA A CA 1
ATOM 600 C C . ALA A 1 84 ? 7.061 1.966 -47.749 1.00 58.59 84 ALA A C 1
ATOM 602 O O . ALA A 1 84 ? 7.565 3.017 -47.350 1.00 58.59 84 ALA A O 1
ATOM 603 N N . GLY A 1 85 ? 6.400 1.880 -48.901 1.00 45.94 85 GLY A N 1
ATOM 604 C CA . GLY A 1 85 ? 6.009 3.016 -49.694 1.00 45.94 85 GLY A CA 1
ATOM 605 C C . GLY A 1 85 ? 5.084 3.864 -48.849 1.00 45.94 85 GLY A C 1
ATOM 606 O O . GLY A 1 85 ? 4.094 3.378 -48.307 1.00 45.94 85 GLY A O 1
ATOM 607 N N . ALA A 1 86 ? 5.414 5.146 -48.770 1.00 54.28 86 ALA A N 1
ATOM 608 C CA . ALA A 1 86 ? 4.425 6.178 -48.569 1.00 54.28 86 ALA A CA 1
ATOM 609 C C . ALA A 1 86 ? 3.346 6.004 -49.653 1.00 54.28 86 ALA A C 1
ATOM 611 O O . ALA A 1 86 ? 3.547 6.352 -50.814 1.00 54.28 86 ALA A O 1
ATOM 612 N N . GLY A 1 87 ? 2.231 5.396 -49.267 1.00 44.22 87 GLY A N 1
ATOM 613 C CA . GLY A 1 87 ? 1.015 5.269 -50.051 1.00 44.22 87 GLY A CA 1
ATOM 614 C C . GLY A 1 87 ? -0.141 5.584 -49.122 1.00 44.22 87 GLY A C 1
ATOM 615 O O . GLY A 1 87 ? -0.519 4.767 -48.290 1.00 44.22 87 GLY A O 1
ATOM 616 N N . ALA A 1 88 ? -0.643 6.811 -49.221 1.00 54.69 88 ALA A N 1
ATOM 617 C CA . ALA A 1 88 ? -1.844 7.240 -48.536 1.00 54.69 88 ALA A CA 1
ATOM 618 C C . ALA A 1 88 ? -3.017 6.329 -48.925 1.00 54.69 88 ALA A C 1
ATOM 620 O O . ALA A 1 88 ? -3.386 6.249 -50.094 1.00 54.69 88 ALA A O 1
ATOM 621 N N . ALA A 1 89 ? -3.631 5.697 -47.932 1.00 48.22 89 ALA A N 1
ATOM 622 C CA . ALA A 1 89 ? -5.016 5.272 -48.002 1.00 48.22 89 ALA A CA 1
ATOM 623 C C . ALA A 1 89 ? -5.683 5.733 -46.710 1.00 48.22 89 ALA A C 1
ATOM 625 O O . ALA A 1 89 ? -5.562 5.119 -45.652 1.00 48.22 89 ALA A O 1
ATOM 626 N N . SER A 1 90 ? -6.350 6.878 -46.808 1.00 57.44 90 SER A N 1
ATOM 627 C CA . SER A 1 90 ? -7.363 7.306 -45.862 1.00 57.44 90 SER A CA 1
ATOM 628 C C . SER A 1 90 ? -8.432 6.216 -45.778 1.00 57.44 90 SER A C 1
ATOM 630 O O . SER A 1 90 ? -9.281 6.113 -46.659 1.00 57.44 90 SER A O 1
ATOM 632 N N . SER A 1 91 ? -8.403 5.406 -44.725 1.00 56.56 91 SER A N 1
ATOM 633 C CA . SER A 1 91 ? -9.565 4.646 -44.271 1.00 56.56 91 SER A CA 1
ATOM 634 C C . SER A 1 91 ? -10.031 5.254 -42.957 1.00 56.56 91 SER A C 1
ATOM 636 O O . SER A 1 91 ? -9.451 5.065 -41.890 1.00 56.56 91 SER A O 1
ATOM 638 N N . SER A 1 92 ? -11.063 6.067 -43.088 1.00 58.75 92 SER A N 1
ATOM 639 C CA . SER A 1 92 ? -11.850 6.658 -42.025 1.00 58.75 92 SER A CA 1
ATOM 640 C C . SER A 1 92 ? -12.644 5.593 -41.238 1.00 58.75 92 SER A C 1
ATOM 642 O O . SER A 1 92 ? -13.348 4.808 -41.870 1.00 58.75 92 SER A O 1
ATOM 644 N N . VAL A 1 93 ? -12.624 5.714 -39.891 1.00 55.66 93 VAL A N 1
ATOM 645 C CA . VAL A 1 93 ? -13.667 5.336 -38.882 1.00 55.66 93 VAL A CA 1
ATOM 646 C C . VAL A 1 93 ? -13.628 3.886 -38.319 1.00 55.66 93 VAL A C 1
ATOM 648 O O . VAL A 1 93 ? -13.297 2.982 -39.078 1.00 55.66 93 VAL A O 1
ATOM 651 N N . PRO A 1 94 ? -14.012 3.604 -37.035 1.00 53.09 94 PRO A N 1
ATOM 652 C CA . PRO A 1 94 ? -14.482 4.475 -35.936 1.00 53.09 94 PRO A CA 1
ATOM 653 C C . PRO A 1 94 ? -13.625 4.447 -34.650 1.00 53.09 94 PRO A C 1
ATOM 655 O O . PRO A 1 94 ? -12.778 3.589 -34.428 1.00 53.09 94 PRO A O 1
ATOM 658 N N . ALA A 1 95 ? -13.927 5.392 -33.757 1.00 58.91 95 ALA A N 1
ATOM 659 C CA . ALA A 1 95 ? -13.438 5.477 -32.387 1.00 58.91 95 ALA A CA 1
ATOM 660 C C . ALA A 1 95 ? -13.644 4.172 -31.587 1.00 58.91 95 ALA A C 1
ATOM 662 O O . ALA A 1 95 ? -14.754 3.857 -31.157 1.00 58.91 95 ALA A O 1
ATOM 663 N N . ALA A 1 96 ? -12.552 3.458 -31.310 1.00 57.94 96 ALA A N 1
ATOM 664 C CA . ALA A 1 96 ? -12.494 2.437 -30.272 1.00 57.94 96 ALA A CA 1
ATOM 665 C C . ALA A 1 96 ? -12.058 3.098 -28.955 1.00 57.94 96 ALA A C 1
ATOM 667 O O . ALA A 1 96 ? -10.884 3.365 -28.718 1.00 57.94 96 ALA A O 1
ATOM 668 N N . ARG A 1 97 ? -13.078 3.440 -28.163 1.00 55.31 97 ARG A N 1
ATOM 669 C CA . ARG A 1 97 ? -13.118 3.658 -26.709 1.00 55.31 97 ARG A CA 1
ATOM 670 C C . ARG A 1 97 ? -11.757 3.581 -25.993 1.00 55.31 97 ARG A C 1
ATOM 672 O O . ARG A 1 97 ? -11.174 2.510 -25.861 1.00 55.31 97 ARG A O 1
ATOM 679 N N . ALA A 1 98 ? -11.322 4.723 -25.459 1.00 56.53 98 ALA A N 1
ATOM 680 C CA . ALA A 1 98 ? -10.230 4.807 -24.496 1.00 56.53 98 ALA A CA 1
ATOM 681 C C . ALA A 1 98 ? -10.385 3.738 -23.395 1.00 56.53 98 ALA A C 1
ATOM 683 O O . ALA A 1 98 ? -11.508 3.551 -22.904 1.00 56.53 98 ALA A O 1
ATOM 684 N N . PRO A 1 99 ? -9.305 3.076 -22.937 1.00 48.31 99 PRO A N 1
ATOM 685 C CA . PRO A 1 99 ? -9.342 2.498 -21.611 1.00 48.31 99 PRO A CA 1
ATOM 686 C C . PRO A 1 99 ? -9.509 3.674 -20.649 1.00 48.31 99 PRO A C 1
ATOM 688 O O . PRO A 1 99 ? -8.618 4.503 -20.475 1.00 48.31 99 PRO A O 1
ATOM 691 N N . SER A 1 100 ? -10.697 3.772 -20.058 1.00 56.56 100 SER A N 1
ATOM 692 C CA . SER A 1 100 ? -10.895 4.510 -18.820 1.00 56.56 100 SER A CA 1
ATOM 693 C C . SER A 1 100 ? -10.069 3.793 -17.750 1.00 56.56 100 SER A C 1
ATOM 695 O O . SER A 1 100 ? -10.564 2.937 -17.026 1.00 56.56 100 SER A O 1
ATOM 697 N N . ALA A 1 101 ? -8.769 4.076 -17.726 1.00 54.66 101 ALA A N 1
ATOM 698 C CA . ALA A 1 101 ? -7.900 3.782 -16.608 1.00 54.66 101 ALA A CA 1
ATOM 699 C C . ALA A 1 101 ? -8.001 4.992 -15.683 1.00 54.66 101 ALA A C 1
ATOM 701 O O . ALA A 1 101 ? -7.423 6.042 -15.948 1.00 54.66 101 ALA A O 1
ATOM 702 N N . ALA A 1 102 ? -8.888 4.831 -14.702 1.00 54.06 102 ALA A N 1
ATOM 703 C CA . ALA A 1 102 ? -8.946 5.497 -13.411 1.00 54.06 102 ALA A CA 1
ATOM 704 C C . ALA A 1 102 ? -8.263 6.872 -13.325 1.00 54.06 102 ALA A C 1
ATOM 706 O O . ALA A 1 102 ? -7.040 6.991 -13.274 1.00 54.06 102 ALA A O 1
ATOM 707 N N . ALA A 1 103 ? -9.088 7.912 -13.190 1.00 57.28 103 ALA A N 1
ATOM 708 C CA . ALA A 1 103 ? -8.655 9.153 -12.571 1.00 57.28 103 ALA A CA 1
ATOM 709 C C . ALA A 1 103 ? -7.835 8.833 -11.305 1.00 57.28 103 ALA A C 1
ATOM 711 O O . ALA A 1 103 ? -8.266 7.972 -10.530 1.00 57.28 103 ALA A O 1
ATOM 712 N N . PRO A 1 104 ? -6.703 9.513 -11.042 1.00 56.47 104 PRO A N 1
ATOM 713 C CA . PRO A 1 104 ? -6.134 9.465 -9.711 1.00 56.47 104 PRO A CA 1
ATOM 714 C C . PRO A 1 104 ? -7.227 9.974 -8.775 1.00 56.47 104 PRO A C 1
ATOM 716 O O . PRO A 1 104 ? -7.693 11.112 -8.904 1.00 56.47 104 PRO A O 1
ATOM 719 N N . MET A 1 105 ? -7.683 9.111 -7.866 1.00 54.78 105 MET A N 1
ATOM 720 C CA . MET A 1 105 ? -8.417 9.553 -6.695 1.00 54.78 105 MET A CA 1
ATOM 721 C C . MET A 1 105 ? -7.475 10.511 -5.970 1.00 54.78 105 MET A C 1
ATOM 723 O O . MET A 1 105 ? -6.620 10.100 -5.194 1.00 54.78 105 MET A O 1
ATOM 727 N N . ARG A 1 106 ? -7.592 11.810 -6.271 1.00 54.97 106 ARG A N 1
ATOM 728 C CA . ARG A 1 106 ? -7.113 12.855 -5.375 1.00 54.97 106 ARG A CA 1
ATOM 729 C C . ARG A 1 106 ? -7.748 12.515 -4.029 1.00 54.97 106 ARG A C 1
ATOM 731 O O . ARG A 1 106 ? -8.982 12.445 -3.987 1.00 54.97 106 ARG A O 1
ATOM 738 N N . PRO A 1 107 ? -6.983 12.311 -2.944 1.00 51.34 107 PRO A N 1
ATOM 739 C CA . PRO A 1 107 ? -7.597 12.363 -1.637 1.00 51.34 107 PRO A CA 1
ATOM 740 C C . PRO A 1 107 ? -8.237 13.746 -1.551 1.00 51.34 107 PRO A C 1
ATOM 742 O O . PRO A 1 107 ? -7.581 14.775 -1.740 1.00 51.34 107 PRO A O 1
ATOM 745 N N . ALA A 1 108 ? -9.556 13.762 -1.389 1.00 54.47 108 ALA A N 1
ATOM 746 C CA . ALA A 1 108 ? -10.299 14.968 -1.112 1.00 54.47 108 ALA A CA 1
ATOM 747 C C . ALA A 1 108 ? -9.795 15.500 0.233 1.00 54.47 108 ALA A C 1
ATOM 749 O O . ALA A 1 108 ? -10.311 15.147 1.291 1.00 54.47 108 ALA A O 1
ATOM 750 N N . ALA A 1 109 ? -8.772 16.353 0.194 1.00 57.38 109 ALA A N 1
ATOM 751 C CA . ALA A 1 109 ? -8.523 17.305 1.253 1.00 57.38 109 ALA A CA 1
ATOM 752 C C . ALA A 1 109 ? -9.760 18.204 1.291 1.00 57.38 109 ALA A C 1
ATOM 754 O O . ALA A 1 109 ? -9.889 19.155 0.522 1.00 57.38 109 ALA A O 1
ATOM 755 N N . ARG A 1 110 ? -10.721 17.835 2.139 1.00 55.19 110 ARG A N 1
ATOM 756 C CA . ARG A 1 110 ? -11.765 18.733 2.613 1.00 55.19 110 ARG A CA 1
ATOM 757 C C . ARG A 1 110 ? -11.031 19.953 3.177 1.00 55.19 110 ARG A C 1
ATOM 759 O O . ARG A 1 110 ? -10.329 19.787 4.175 1.00 55.19 110 ARG A O 1
ATOM 766 N N . PRO A 1 111 ? -11.152 21.160 2.597 1.00 48.41 111 PRO A N 1
ATOM 767 C CA . PRO A 1 111 ? -10.773 22.329 3.352 1.00 48.41 111 PRO A CA 1
ATOM 768 C C . PRO A 1 111 ? -11.826 22.435 4.454 1.00 48.41 111 PRO A C 1
ATOM 770 O O . PRO A 1 111 ? -13.009 22.667 4.197 1.00 48.41 111 PRO A O 1
ATOM 773 N N . LEU A 1 112 ? -11.410 22.161 5.689 1.00 52.50 112 LEU A N 1
ATOM 774 C CA . LEU A 1 112 ? -12.104 22.686 6.851 1.00 52.50 112 LEU A CA 1
ATOM 775 C C . LEU A 1 112 ? -12.275 24.182 6.605 1.00 52.50 112 LEU A C 1
ATOM 777 O O . LEU A 1 112 ? -11.308 24.891 6.333 1.00 52.50 112 LEU A O 1
ATOM 781 N N . ALA A 1 113 ? -13.532 24.613 6.631 1.00 45.78 113 ALA A N 1
ATOM 782 C CA . ALA A 1 113 ? -13.915 26.004 6.654 1.00 45.78 113 ALA A CA 1
ATOM 783 C C . ALA A 1 113 ? -13.060 26.723 7.704 1.00 45.78 113 ALA A C 1
ATOM 785 O O . ALA A 1 113 ? -13.212 26.500 8.904 1.00 45.78 113 ALA A O 1
ATOM 786 N N . ALA A 1 114 ? -12.132 27.557 7.241 1.00 49.66 114 ALA A N 1
ATOM 787 C CA . ALA A 1 114 ? -11.503 28.552 8.080 1.00 49.66 114 ALA A CA 1
ATOM 788 C C . ALA A 1 114 ? -12.570 29.613 8.341 1.00 49.66 114 ALA A C 1
ATOM 790 O O . ALA A 1 114 ? -12.845 30.472 7.501 1.00 49.66 114 ALA A O 1
ATOM 791 N N . SER A 1 115 ? -13.224 29.489 9.492 1.00 51.59 115 SER A N 1
ATOM 792 C CA . SER A 1 115 ? -13.991 30.568 10.087 1.00 51.59 115 SER A CA 1
ATOM 793 C C . SER A 1 115 ? -13.119 31.817 10.130 1.00 51.59 115 SER A C 1
ATOM 795 O O . SER A 1 115 ? -12.001 31.802 10.647 1.00 51.59 115 SER A O 1
ATOM 797 N N . ALA A 1 116 ? -13.649 32.896 9.568 1.00 55.16 116 ALA A N 1
ATOM 798 C CA . ALA A 1 116 ? -13.132 34.235 9.756 1.00 55.16 116 ALA A CA 1
ATOM 799 C C . ALA A 1 116 ? -12.975 34.554 11.253 1.00 55.16 116 ALA A C 1
ATOM 801 O O . ALA A 1 116 ? -13.802 34.143 12.071 1.00 55.16 116 ALA A O 1
ATOM 802 N N . PRO A 1 117 ? -12.005 35.410 11.586 1.00 46.53 117 PRO A N 1
ATOM 803 C CA . PRO A 1 117 ? -12.342 36.523 12.450 1.00 46.53 117 PRO A CA 1
ATOM 804 C C . PRO A 1 117 ? -12.040 37.831 11.721 1.00 46.53 117 PRO A C 1
ATOM 806 O O . PRO A 1 117 ? -10.909 38.126 11.336 1.00 46.53 117 PRO A O 1
ATOM 809 N N . ALA A 1 118 ? -13.092 38.618 11.516 1.00 41.09 118 ALA A N 1
ATOM 810 C CA . ALA A 1 118 ? -12.960 40.014 11.162 1.00 41.09 118 ALA A CA 1
ATOM 811 C C . ALA A 1 118 ? -12.672 40.830 12.431 1.00 41.09 118 ALA A C 1
ATOM 813 O O . ALA A 1 118 ? -13.453 40.808 13.374 1.00 41.09 118 ALA A O 1
ATOM 814 N N . ALA A 1 119 ? -11.580 41.588 12.344 1.00 41.34 119 ALA A N 1
ATOM 815 C CA . ALA A 1 119 ? -11.406 42.955 12.831 1.00 41.34 119 ALA A CA 1
ATOM 816 C C . ALA A 1 119 ? -11.291 43.257 14.341 1.00 41.34 119 ALA A C 1
ATOM 818 O O . ALA A 1 119 ? -12.171 42.987 15.148 1.00 41.34 119 ALA A O 1
ATOM 819 N N . GLY A 1 120 ? -10.236 44.033 14.626 1.00 36.47 120 GLY A N 1
ATOM 820 C CA . GLY A 1 120 ? -10.071 44.905 15.792 1.00 36.47 120 GLY A CA 1
ATOM 821 C C . GLY A 1 120 ? -9.050 44.352 16.783 1.00 36.47 120 GLY A C 1
ATOM 822 O O . GLY A 1 120 ? -9.207 43.245 17.262 1.00 36.47 120 GLY A O 1
ATOM 823 N N . THR A 1 121 ? -7.953 45.006 17.148 1.00 42.56 121 THR A N 1
ATOM 824 C CA . THR A 1 121 ? -7.482 46.389 17.001 1.00 42.56 121 THR A CA 1
ATOM 825 C C . THR A 1 121 ? -5.987 46.375 17.352 1.00 42.56 121 THR A C 1
ATOM 827 O O . THR A 1 121 ? -5.587 45.675 18.279 1.00 42.56 121 THR A O 1
ATOM 830 N N . ALA A 1 122 ? -5.164 47.162 16.654 1.00 46.09 122 ALA A N 1
ATOM 831 C CA . ALA A 1 122 ? -3.826 47.538 17.130 1.00 46.09 122 ALA A CA 1
ATOM 832 C C . ALA A 1 122 ? -3.949 48.317 18.468 1.00 46.09 122 ALA A C 1
ATOM 834 O O . ALA A 1 122 ? -5.003 48.922 18.688 1.00 46.09 122 ALA A O 1
ATOM 835 N N . PRO A 1 123 ? -2.922 48.357 19.347 1.00 49.88 123 PRO A N 1
ATOM 836 C CA . PRO A 1 123 ? -1.735 49.165 19.057 1.00 49.88 123 PRO A CA 1
ATOM 837 C C . PRO A 1 123 ? -0.378 48.636 19.578 1.00 49.88 123 PRO A C 1
ATOM 839 O O . PRO A 1 123 ? -0.280 47.814 20.479 1.00 49.88 123 PRO A O 1
ATOM 842 N N . ALA A 1 124 ? 0.663 49.182 18.942 1.00 41.75 124 ALA A N 1
ATOM 843 C CA . ALA A 1 124 ? 1.983 49.582 19.441 1.00 41.75 124 ALA A CA 1
ATOM 844 C C . ALA A 1 124 ? 2.511 49.033 20.784 1.00 41.75 124 ALA A C 1
ATOM 846 O O . ALA A 1 124 ? 1.963 49.335 21.837 1.00 41.75 124 ALA A O 1
ATOM 847 N N . ALA A 1 125 ? 3.711 48.439 20.747 1.00 49.75 125 ALA A N 1
ATOM 848 C CA . ALA A 1 125 ? 4.922 48.997 21.375 1.00 49.75 125 ALA A CA 1
ATOM 849 C C . ALA A 1 125 ? 6.115 48.032 21.220 1.00 49.75 125 ALA A C 1
ATOM 851 O O . ALA A 1 125 ? 6.073 46.890 21.665 1.00 49.75 125 ALA A O 1
ATOM 852 N N . ALA A 1 126 ? 7.209 48.516 20.627 1.00 50.88 126 ALA A N 1
ATOM 853 C CA . ALA A 1 126 ? 8.546 47.988 20.898 1.00 50.88 126 ALA A CA 1
ATOM 854 C C . ALA A 1 126 ? 8.986 48.464 22.300 1.00 50.88 126 ALA A C 1
ATOM 856 O O . ALA A 1 126 ? 8.549 49.534 22.732 1.00 50.88 126 ALA A O 1
ATOM 857 N N . PRO A 1 127 ? 9.895 47.750 22.986 1.00 54.03 127 PRO A N 1
ATOM 858 C CA . PRO A 1 127 ? 11.290 48.144 22.818 1.00 54.03 127 PRO A CA 1
ATOM 859 C C . PRO A 1 127 ? 12.311 46.995 22.797 1.00 54.03 1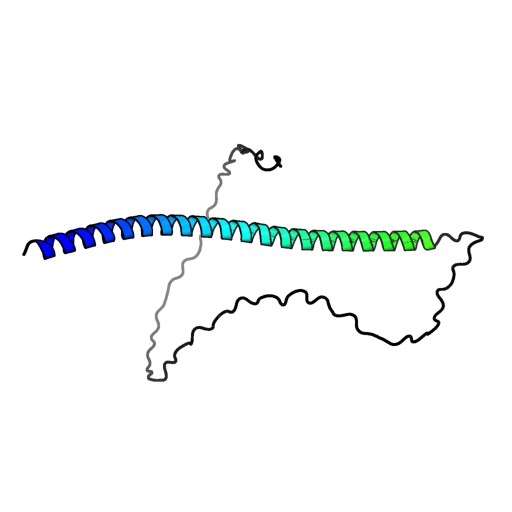27 PRO A C 1
ATOM 861 O O . PRO A 1 127 ? 12.072 45.848 23.156 1.00 54.03 127 PRO A O 1
ATOM 864 N N . ARG A 1 128 ? 13.491 47.402 22.333 1.00 43.66 128 ARG A N 1
ATOM 865 C CA . ARG A 1 128 ? 14.759 46.689 22.189 1.00 43.66 128 ARG A CA 1
ATOM 866 C C . ARG A 1 128 ? 15.320 46.198 23.532 1.00 43.66 128 ARG A C 1
ATOM 868 O O . ARG A 1 128 ? 15.320 46.960 24.493 1.00 43.66 128 ARG A O 1
ATOM 875 N N . SER A 1 129 ? 15.949 45.023 23.533 1.00 46.66 129 SER A N 1
ATOM 876 C CA . SER A 1 129 ? 17.263 44.722 24.151 1.00 46.66 129 SER A CA 1
ATOM 877 C C . SER A 1 129 ? 17.556 43.238 23.906 1.00 46.66 129 SER A C 1
ATOM 879 O O . SER A 1 129 ? 16.743 42.391 24.237 1.00 46.66 129 SER A O 1
ATOM 881 N N . ALA A 1 130 ? 18.524 42.894 23.061 1.00 41.72 130 ALA A N 1
ATOM 882 C CA . ALA A 1 130 ? 19.966 42.879 23.309 1.00 41.72 130 ALA A CA 1
ATOM 883 C C . ALA A 1 130 ? 20.442 41.525 23.861 1.00 41.72 130 ALA A C 1
ATOM 885 O O . ALA A 1 130 ? 20.064 41.116 24.948 1.00 41.72 130 ALA A O 1
ATOM 886 N N . SER A 1 131 ? 21.374 40.943 23.101 1.00 42.25 131 SER A N 1
ATOM 887 C CA . SER A 1 131 ? 22.472 40.088 23.556 1.00 42.25 131 SER A CA 1
ATOM 888 C C . SER A 1 131 ? 22.130 38.694 24.096 1.00 42.25 131 SER A C 1
ATOM 890 O O . SER A 1 131 ? 21.675 38.540 25.221 1.00 42.25 131 SER A O 1
ATOM 892 N N . ALA A 1 132 ? 22.486 37.654 23.338 1.00 47.34 132 ALA A N 1
ATOM 893 C CA . ALA A 1 132 ? 23.733 36.920 23.592 1.00 47.34 132 ALA A CA 1
ATOM 894 C C . ALA A 1 132 ? 23.778 35.633 22.751 1.00 47.34 132 ALA A C 1
ATOM 896 O O . ALA A 1 132 ? 23.104 34.648 23.037 1.00 47.34 132 ALA A O 1
ATOM 897 N N . ALA A 1 133 ? 24.628 35.639 21.726 1.00 49.88 133 ALA A N 1
ATOM 898 C CA . ALA A 1 133 ? 25.232 34.416 21.219 1.00 49.88 133 ALA A CA 1
ATOM 899 C C . ALA A 1 133 ? 26.348 33.984 22.183 1.00 49.88 133 ALA A C 1
ATOM 901 O O . ALA A 1 133 ? 27.037 34.844 22.740 1.00 49.88 133 ALA A O 1
ATOM 902 N N . PRO A 1 134 ? 26.619 32.677 22.28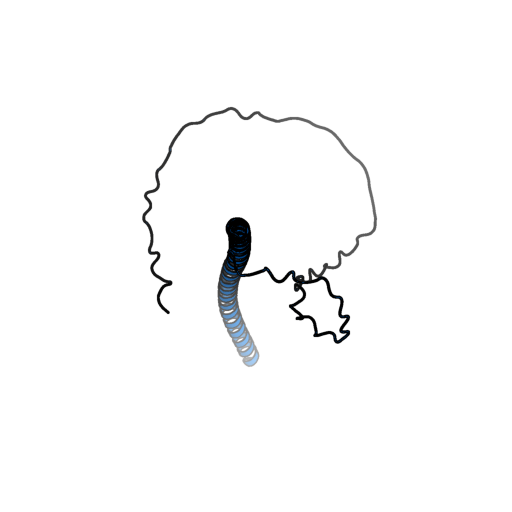6 1.00 54.25 134 PRO A N 1
ATOM 903 C CA . PRO A 1 134 ? 28.009 32.260 22.302 1.00 54.25 134 PRO A CA 1
ATOM 904 C C . PRO A 1 134 ? 28.315 31.244 21.197 1.00 54.25 134 PRO A C 1
ATOM 906 O O . PRO A 1 134 ? 27.483 30.448 20.769 1.00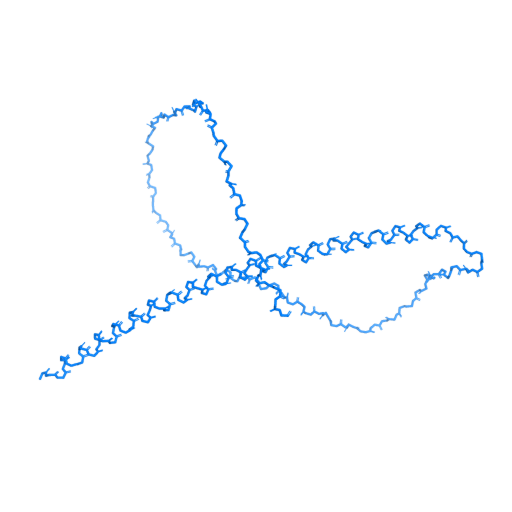 54.25 134 PRO A O 1
ATOM 909 N N . ALA A 1 135 ? 29.551 31.349 20.719 1.00 50.00 135 ALA A N 1
ATOM 910 C CA . ALA A 1 135 ? 30.176 30.574 19.661 1.00 50.00 135 ALA A CA 1
ATOM 911 C C . ALA A 1 135 ? 30.257 29.060 19.957 1.00 50.00 135 ALA A C 1
ATOM 913 O O . ALA A 1 135 ? 30.354 28.671 21.123 1.00 50.00 135 ALA A O 1
ATOM 914 N N . PRO A 1 136 ? 30.336 28.194 18.926 1.00 50.06 136 PRO A N 1
ATOM 915 C CA . PRO A 1 136 ? 30.709 26.801 19.114 1.00 50.06 136 PRO A CA 1
ATOM 916 C C . PRO A 1 136 ? 32.240 26.681 19.170 1.00 50.06 136 PRO A C 1
ATOM 918 O O . PRO A 1 136 ? 32.938 26.953 18.194 1.00 50.06 136 PRO A O 1
ATOM 921 N N . ALA A 1 137 ? 32.772 26.262 20.319 1.00 49.06 137 ALA A N 1
ATOM 922 C CA . ALA A 1 137 ? 34.157 25.823 20.452 1.00 49.06 137 ALA A CA 1
ATOM 923 C C . ALA A 1 137 ? 34.220 24.290 20.414 1.00 49.06 137 ALA A C 1
ATOM 925 O O . ALA A 1 137 ? 33.492 23.591 21.114 1.00 49.06 137 ALA A O 1
ATOM 926 N N . ALA A 1 138 ? 35.107 23.807 19.551 1.00 45.84 138 ALA A N 1
ATOM 927 C CA . ALA A 1 138 ? 35.383 22.422 19.222 1.00 45.84 138 ALA A CA 1
ATOM 928 C C . ALA A 1 138 ? 35.683 21.509 20.424 1.00 45.84 138 ALA A C 1
ATOM 930 O O . ALA A 1 138 ? 36.318 21.940 21.387 1.00 45.84 138 ALA A O 1
ATOM 931 N N . LYS A 1 139 ? 35.347 20.217 20.268 1.00 43.69 139 LYS A N 1
ATOM 932 C CA . LYS A 1 139 ? 36.197 19.060 20.625 1.00 43.69 139 LYS A CA 1
ATOM 933 C C . LYS A 1 139 ? 35.579 17.740 20.127 1.00 43.69 139 LYS A C 1
ATOM 935 O O . LYS A 1 139 ? 34.583 17.267 20.656 1.00 43.69 139 LYS A O 1
ATOM 940 N N . LEU A 1 140 ? 36.217 17.147 19.117 1.00 49.50 140 LEU A N 1
ATOM 941 C CA . LEU A 1 140 ? 36.288 15.692 18.900 1.00 49.50 140 LEU A CA 1
ATOM 942 C C . LEU A 1 140 ? 37.250 15.114 19.967 1.00 49.50 140 LEU A C 1
ATOM 944 O O . LEU A 1 140 ? 38.180 15.838 20.340 1.00 49.50 140 LEU A O 1
ATOM 948 N N . PRO A 1 141 ? 37.076 13.867 20.467 1.00 49.38 141 PRO A N 1
ATOM 949 C CA . PRO A 1 141 ? 37.412 12.686 19.661 1.00 49.38 141 PRO A CA 1
ATOM 950 C C . PRO A 1 141 ? 36.596 11.391 19.900 1.00 49.38 141 PRO A C 1
ATOM 952 O O . PRO A 1 141 ? 35.994 11.169 20.940 1.00 49.38 141 PRO A O 1
ATOM 955 N N . ALA A 1 142 ? 36.669 10.534 18.874 1.00 43.59 142 ALA A N 1
ATOM 956 C CA . ALA A 1 142 ? 36.801 9.071 18.876 1.00 43.59 142 ALA A CA 1
ATOM 957 C C . ALA A 1 142 ? 36.020 8.200 19.885 1.00 43.59 142 ALA A C 1
ATOM 959 O O . ALA A 1 142 ? 36.405 8.079 21.041 1.00 43.59 142 ALA A O 1
ATOM 960 N N . ALA A 1 143 ? 35.095 7.388 19.357 1.00 49.09 143 ALA A N 1
ATOM 961 C CA . ALA A 1 143 ? 35.078 5.936 19.578 1.00 49.09 143 ALA A CA 1
ATOM 962 C C . ALA A 1 143 ? 34.176 5.264 18.530 1.00 49.09 143 ALA A C 1
ATOM 964 O O . ALA A 1 143 ? 32.956 5.404 18.539 1.00 49.09 143 ALA A O 1
ATOM 965 N N . ARG A 1 144 ? 34.790 4.530 17.602 1.00 42.09 144 ARG A N 1
ATOM 966 C CA . ARG A 1 144 ? 34.101 3.676 16.634 1.00 42.09 144 ARG A CA 1
ATOM 967 C C . ARG A 1 144 ? 33.780 2.359 17.342 1.00 42.09 144 ARG A C 1
ATOM 969 O O . ARG A 1 144 ? 34.652 1.504 17.448 1.00 42.09 144 ARG A O 1
ATOM 976 N N . GLN A 1 145 ? 32.564 2.211 17.863 1.00 52.72 145 GLN A N 1
ATOM 977 C CA . GLN A 1 145 ? 32.055 0.906 18.289 1.00 52.72 145 GLN A CA 1
ATOM 978 C C . GLN A 1 145 ? 31.534 0.160 17.060 1.00 52.72 145 GLN A C 1
ATOM 980 O O . GLN A 1 145 ? 30.567 0.564 16.420 1.00 52.72 145 GLN A O 1
ATOM 985 N N . THR A 1 146 ? 32.218 -0.922 16.703 1.00 41.00 146 THR A N 1
ATOM 986 C CA . THR A 1 146 ? 31.743 -1.911 15.737 1.00 41.00 146 THR A CA 1
ATOM 987 C C . THR A 1 146 ? 30.665 -2.760 16.401 1.00 41.00 146 THR A C 1
ATOM 989 O O . THR A 1 146 ? 30.969 -3.569 17.276 1.00 41.00 146 THR A O 1
ATOM 992 N N . VAL A 1 147 ? 29.410 -2.575 15.995 1.00 51.34 147 VAL A N 1
ATOM 993 C CA . VAL A 1 147 ? 28.322 -3.501 16.327 1.00 51.34 147 VAL A CA 1
ATOM 994 C C . VAL A 1 147 ? 28.529 -4.761 15.492 1.00 51.34 147 VAL A C 1
ATOM 996 O O . VAL A 1 147 ? 28.564 -4.707 14.263 1.00 51.34 147 VAL A O 1
ATOM 999 N N . ALA A 1 148 ? 28.722 -5.888 16.173 1.00 41.22 148 ALA A N 1
ATOM 1000 C CA . ALA A 1 148 ? 28.723 -7.207 15.566 1.00 41.22 148 ALA A CA 1
ATOM 1001 C C . ALA A 1 148 ? 27.350 -7.461 14.927 1.00 41.22 148 ALA A C 1
ATOM 1003 O O . ALA A 1 148 ? 26.329 -7.482 15.613 1.00 41.22 148 ALA A O 1
ATOM 1004 N N . ALA A 1 149 ? 27.334 -7.642 13.608 1.00 42.69 149 ALA A N 1
ATOM 1005 C CA . ALA A 1 149 ? 26.166 -8.083 12.868 1.00 42.69 149 ALA A CA 1
ATOM 1006 C C . ALA A 1 149 ? 25.862 -9.541 13.242 1.00 42.69 149 ALA A C 1
ATOM 1008 O O . ALA A 1 149 ? 26.467 -10.474 12.717 1.00 42.69 149 ALA A O 1
ATOM 1009 N N . LYS A 1 150 ? 24.923 -9.736 14.169 1.00 41.19 150 LYS A N 1
ATOM 1010 C CA . LYS A 1 150 ? 24.171 -10.984 14.267 1.00 41.19 150 LYS A CA 1
ATOM 1011 C C . LYS A 1 150 ? 23.027 -10.870 13.262 1.00 41.19 150 LYS A C 1
ATOM 1013 O O . LYS A 1 150 ? 22.006 -10.262 13.563 1.00 41.19 150 LYS A O 1
ATOM 1018 N N . GLY A 1 151 ? 23.274 -11.365 12.048 1.00 40.62 151 GLY A N 1
ATOM 1019 C CA . GLY A 1 151 ? 22.249 -11.536 11.023 1.00 40.62 151 GLY A CA 1
ATOM 1020 C C . GLY A 1 151 ? 21.142 -12.424 11.578 1.00 40.62 151 GLY A C 1
ATOM 1021 O O . GLY A 1 151 ? 21.399 -13.547 12.008 1.00 40.62 151 GLY A O 1
ATOM 1022 N N . ASN A 1 152 ? 19.957 -11.840 11.658 1.00 49.47 152 ASN A N 1
ATOM 1023 C CA . ASN A 1 152 ? 18.703 -12.455 12.044 1.00 49.47 152 ASN A CA 1
ATOM 1024 C C . ASN A 1 152 ? 18.066 -13.049 10.780 1.00 49.47 152 ASN A C 1
ATOM 1026 O O . ASN A 1 152 ? 18.096 -12.392 9.746 1.00 49.47 152 ASN A O 1
ATOM 1030 N N . ASP A 1 153 ? 17.547 -14.271 10.891 1.00 47.91 153 ASP A N 1
ATOM 1031 C CA . ASP A 1 153 ? 16.736 -15.024 9.928 1.00 47.91 153 ASP A CA 1
ATOM 1032 C C . ASP A 1 153 ? 16.009 -14.201 8.843 1.00 47.91 153 ASP A C 1
ATOM 1034 O O . ASP A 1 153 ? 14.996 -13.559 9.115 1.00 47.91 153 ASP A O 1
ATOM 1038 N N . ASP A 1 154 ? 16.462 -14.337 7.593 1.00 48.91 154 ASP A N 1
ATOM 1039 C CA . ASP A 1 154 ? 15.720 -13.986 6.369 1.00 48.91 154 ASP A CA 1
ATOM 1040 C C . ASP A 1 154 ? 15.046 -15.249 5.779 1.00 48.91 154 ASP A C 1
ATOM 1042 O O . ASP A 1 154 ? 15.245 -15.609 4.617 1.00 48.91 154 ASP A O 1
ATOM 1046 N N . GLY A 1 155 ? 14.303 -15.989 6.611 1.00 48.81 155 GLY A N 1
ATOM 1047 C CA . GLY A 1 155 ? 13.810 -17.339 6.295 1.00 48.81 155 GLY A CA 1
ATOM 1048 C C . GLY A 1 155 ? 12.298 -17.514 6.105 1.00 48.81 155 GLY A C 1
ATOM 1049 O O . GLY A 1 155 ? 11.870 -18.655 5.976 1.00 48.81 155 GLY A O 1
ATOM 1050 N N . ASP A 1 156 ? 11.484 -16.450 6.097 1.00 56.88 156 ASP A N 1
ATOM 1051 C CA . ASP A 1 156 ? 10.022 -16.580 6.301 1.00 56.88 156 ASP A CA 1
ATOM 1052 C C . ASP A 1 156 ? 9.125 -16.107 5.133 1.00 56.88 156 ASP A C 1
ATOM 1054 O O . ASP A 1 156 ? 7.977 -15.729 5.335 1.00 56.88 156 ASP A O 1
ATOM 1058 N N . TRP A 1 157 ? 9.620 -16.110 3.885 1.00 65.06 157 TRP A N 1
ATOM 1059 C CA . TRP A 1 157 ? 8.816 -15.674 2.719 1.00 65.06 157 TRP A CA 1
ATOM 1060 C C . TRP A 1 157 ? 8.857 -16.599 1.490 1.00 65.06 157 TRP A C 1
ATOM 1062 O O . TRP A 1 157 ? 8.300 -16.253 0.451 1.00 65.06 157 TRP A O 1
ATOM 1072 N N . THR A 1 158 ? 9.459 -17.790 1.573 1.00 58.22 158 THR A N 1
ATOM 1073 C CA . THR A 1 158 ? 9.565 -18.731 0.432 1.00 58.22 158 THR A CA 1
ATOM 1074 C C . THR A 1 158 ? 8.638 -19.949 0.511 1.00 58.22 158 THR A C 1
ATOM 1076 O O . THR A 1 158 ? 8.841 -20.914 -0.222 1.00 58.22 158 THR A O 1
ATOM 1079 N N . SER A 1 159 ? 7.596 -19.922 1.347 1.00 49.75 159 SER A N 1
ATOM 1080 C CA . SER A 1 159 ? 6.591 -20.992 1.392 1.00 49.75 159 SER A CA 1
ATOM 1081 C C . SER A 1 159 ? 5.220 -20.508 0.926 1.00 49.75 159 SER A C 1
ATOM 1083 O O . SER A 1 159 ? 4.344 -20.307 1.761 1.00 49.75 159 SER A O 1
ATOM 1085 N N . PHE A 1 160 ? 5.040 -20.375 -0.391 1.00 50.94 160 PHE A N 1
ATO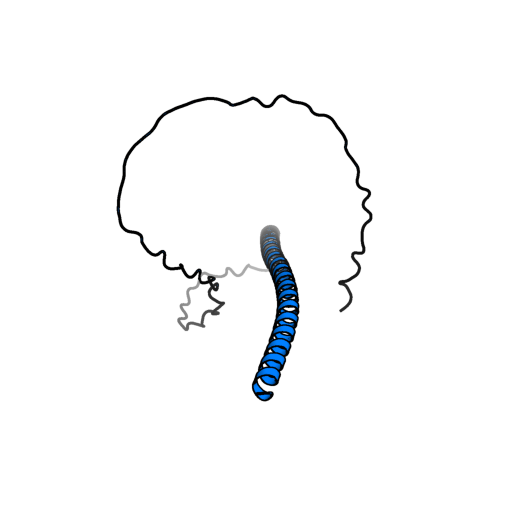M 1086 C CA . PHE A 1 160 ? 3.804 -20.698 -1.121 1.00 50.94 160 PHE A CA 1
ATOM 1087 C C . PHE A 1 160 ? 4.134 -21.048 -2.575 1.00 50.94 160 PHE A C 1
ATOM 1089 O O . PHE A 1 160 ? 4.999 -20.360 -3.163 1.00 50.94 160 PHE A O 1
#